Protein AF-A0A2H5PY19-F1 (afdb_monomer_lite)

Radius of gyration: 25.84 Å; chains: 1; bounding box: 62×29×76 Å

Sequence (145 aa):
MAVVFLGINNCSSVIPNVARERTVMYREVKDLLGFTLHGLMHLHSYPMIGYYGSAYKKIPNWWIWLYYMMPTSWALNGMITSQYGDIDKEIIVFGETKSLSSFLEDYFGFHHDRLPITAVVLIFYPLVLAFLFAYCIGKLNFLRR

Organism: Citrus unshiu (NCBI:txid55188)

Structure (mmCIF, N/CA/C/O backbone):
data_AF-A0A2H5PY19-F1
#
_entry.id   AF-A0A2H5PY19-F1
#
loop_
_atom_site.group_PDB
_atom_site.id
_atom_site.type_symbol
_atom_site.label_atom_id
_atom_site.label_alt_id
_atom_site.label_comp_id
_atom_site.label_asym_id
_atom_site.label_entity_id
_atom_site.label_seq_id
_atom_site.pdbx_PDB_ins_code
_atom_site.Cartn_x
_atom_site.Cartn_y
_atom_site.Cartn_z
_atom_site.occupancy
_atom_site.B_iso_or_equiv
_atom_site.auth_seq_id
_atom_site.auth_comp_id
_atom_site.auth_asym_id
_atom_site.auth_atom_id
_atom_site.pdbx_PDB_model_num
ATOM 1 N N . MET A 1 1 ? 38.438 10.084 -51.259 1.00 51.62 1 MET A N 1
ATOM 2 C CA . MET A 1 1 ? 38.685 9.548 -49.899 1.00 51.62 1 MET A CA 1
ATOM 3 C C . MET A 1 1 ? 38.809 10.618 -48.803 1.00 51.62 1 MET A C 1
ATOM 5 O O . MET A 1 1 ? 38.448 10.317 -47.677 1.00 51.62 1 MET A O 1
ATOM 9 N N . ALA A 1 2 ? 39.213 11.868 -49.088 1.00 52.31 2 ALA A N 1
ATOM 10 C CA . ALA A 1 2 ? 39.337 12.921 -48.059 1.00 52.31 2 ALA A CA 1
ATOM 11 C C . ALA A 1 2 ? 37.998 13.498 -47.527 1.00 52.31 2 ALA A C 1
ATOM 13 O O . ALA A 1 2 ? 37.896 13.840 -46.353 1.00 52.31 2 ALA A O 1
ATOM 14 N N . VAL A 1 3 ? 36.950 13.561 -48.359 1.00 52.78 3 VAL A N 1
ATOM 15 C CA . VAL A 1 3 ? 35.644 14.150 -47.978 1.00 52.78 3 VAL A CA 1
ATOM 16 C C . VAL A 1 3 ? 34.878 13.279 -46.967 1.00 52.78 3 VAL A C 1
ATOM 18 O O . VAL A 1 3 ? 34.213 13.798 -46.076 1.00 52.78 3 VAL A O 1
ATOM 21 N N . VAL A 1 4 ? 35.036 11.952 -47.040 1.00 56.38 4 VAL A N 1
ATOM 22 C CA . VAL A 1 4 ? 34.406 10.999 -46.103 1.00 56.38 4 VAL A CA 1
ATOM 23 C C . VAL A 1 4 ? 35.031 11.102 -44.704 1.00 56.38 4 VAL A C 1
ATOM 25 O O . VAL A 1 4 ? 34.318 11.059 -43.706 1.00 56.38 4 VAL A O 1
ATOM 28 N N . PHE A 1 5 ? 36.345 11.336 -44.618 1.00 52.50 5 PHE A N 1
ATOM 29 C CA . PHE A 1 5 ? 37.053 11.510 -43.344 1.00 52.50 5 PHE A CA 1
ATOM 30 C C . PHE A 1 5 ? 36.713 12.831 -42.632 1.00 52.50 5 PHE A C 1
ATOM 32 O O . PHE A 1 5 ? 36.578 12.846 -41.409 1.00 52.50 5 PHE A O 1
ATOM 39 N N . LEU A 1 6 ? 36.510 13.928 -43.375 1.00 54.22 6 LEU A N 1
ATOM 40 C CA . LEU A 1 6 ? 36.079 15.213 -42.799 1.00 54.22 6 LEU A CA 1
ATOM 41 C C . LEU A 1 6 ? 34.624 15.188 -42.301 1.00 54.22 6 LEU A C 1
ATOM 43 O O . LEU A 1 6 ? 34.311 15.832 -41.297 1.00 54.22 6 LEU A O 1
ATOM 47 N N . GLY A 1 7 ? 33.746 14.425 -42.962 1.00 57.53 7 GLY A N 1
ATOM 48 C CA . GLY A 1 7 ? 32.359 14.226 -42.530 1.00 57.53 7 GLY A CA 1
ATOM 49 C C . GLY A 1 7 ? 32.241 13.376 -41.260 1.00 57.53 7 GLY A C 1
ATOM 50 O O . GLY A 1 7 ? 31.531 13.755 -40.332 1.00 57.53 7 GLY A O 1
ATOM 51 N N . ILE A 1 8 ? 32.990 12.270 -41.170 1.00 56.88 8 ILE A N 1
ATOM 52 C CA . ILE A 1 8 ? 32.977 11.381 -39.994 1.00 56.88 8 ILE A CA 1
ATOM 53 C C . ILE A 1 8 ? 33.522 12.097 -38.749 1.00 56.88 8 ILE A C 1
ATOM 55 O O . ILE A 1 8 ? 32.900 12.017 -37.693 1.00 56.88 8 ILE A O 1
ATOM 59 N N . ASN A 1 9 ? 34.612 12.866 -38.865 1.00 58.94 9 ASN A N 1
ATOM 60 C CA . ASN A 1 9 ? 35.168 13.622 -37.733 1.00 58.94 9 ASN A CA 1
ATOM 61 C C . ASN A 1 9 ? 34.223 14.711 -37.192 1.00 58.94 9 ASN A C 1
ATOM 63 O O . ASN A 1 9 ? 34.243 14.979 -35.992 1.00 58.94 9 ASN A O 1
ATOM 67 N N . ASN A 1 10 ? 33.374 15.304 -38.039 1.00 62.72 10 ASN A N 1
ATOM 68 C CA . ASN A 1 10 ? 32.357 16.265 -37.596 1.00 62.72 10 ASN A CA 1
ATOM 69 C C . ASN A 1 10 ? 31.134 15.596 -36.953 1.00 62.72 10 ASN A C 1
ATOM 71 O O . ASN A 1 10 ? 30.544 16.162 -36.041 1.00 62.72 10 ASN A O 1
ATOM 75 N N . CYS A 1 11 ? 30.761 14.383 -37.368 1.00 59.59 11 CYS A N 1
ATOM 76 C CA . CYS A 1 11 ? 29.669 13.650 -36.721 1.00 59.59 11 CYS A CA 1
ATOM 77 C C . CYS A 1 11 ? 30.062 13.133 -35.325 1.00 59.5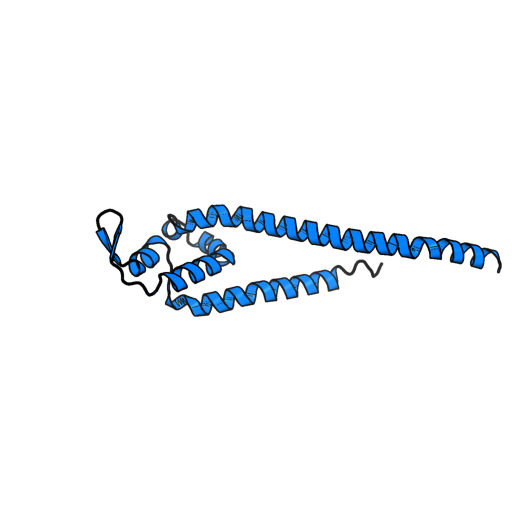9 11 CYS A C 1
ATOM 79 O O . CYS A 1 11 ? 29.220 13.103 -34.428 1.00 59.59 11 CYS A O 1
ATOM 81 N N . SER A 1 12 ? 31.337 12.792 -35.102 1.00 64.06 12 SER A N 1
ATOM 82 C CA . SER A 1 12 ? 31.851 12.277 -33.821 1.00 64.06 12 SER A CA 1
ATOM 83 C C . SER A 1 12 ? 31.707 13.248 -32.645 1.00 64.06 12 SER A C 1
ATOM 85 O O . SER A 1 12 ? 31.519 12.812 -31.511 1.00 64.06 12 SER A O 1
ATOM 87 N N . SER A 1 13 ? 31.766 14.559 -32.895 1.00 70.94 13 SER A N 1
ATOM 88 C CA . SER A 1 13 ? 31.645 15.594 -31.856 1.00 70.94 13 SER A CA 1
ATOM 89 C C . SER A 1 13 ? 30.202 15.806 -31.377 1.00 70.94 13 SER A C 1
ATOM 91 O O . SER A 1 13 ? 29.984 16.284 -30.264 1.00 70.94 13 SER A O 1
ATOM 93 N N . VAL A 1 14 ? 29.210 15.399 -32.176 1.00 71.69 14 VAL A N 1
ATOM 94 C CA . VAL A 1 14 ? 27.776 15.541 -31.871 1.00 71.69 14 VAL A CA 1
ATOM 95 C C . VAL A 1 14 ? 27.219 14.311 -31.139 1.00 71.69 14 VAL A C 1
ATOM 97 O O . VAL A 1 14 ? 26.305 14.447 -30.325 1.00 71.69 14 VAL A O 1
ATOM 100 N N . ILE A 1 15 ? 27.810 13.125 -31.338 1.00 75.38 15 ILE A N 1
ATOM 101 C CA . ILE A 1 15 ? 27.434 11.870 -30.655 1.00 75.38 15 ILE A CA 1
ATOM 102 C C . ILE A 1 15 ? 27.343 12.014 -29.121 1.00 75.38 15 ILE A C 1
ATOM 104 O O . ILE A 1 15 ? 26.316 11.617 -28.566 1.00 75.38 15 ILE A O 1
ATOM 108 N N . PRO A 1 16 ? 28.335 12.583 -28.402 1.00 77.50 16 PRO A N 1
ATOM 109 C CA . PRO A 1 16 ? 28.248 12.719 -26.947 1.00 77.50 16 PRO A CA 1
ATOM 110 C C . PRO A 1 16 ? 27.170 13.713 -26.496 1.00 77.50 16 PRO A C 1
ATOM 112 O O . PRO A 1 16 ? 26.565 13.509 -25.444 1.00 77.50 16 PRO A O 1
ATOM 115 N N . ASN A 1 17 ? 26.878 14.749 -27.288 1.00 80.12 17 ASN A N 1
ATOM 116 C CA . ASN A 1 17 ? 25.816 15.708 -26.972 1.00 80.12 17 ASN A CA 1
ATOM 117 C C . ASN A 1 17 ? 24.431 15.074 -27.148 1.00 80.12 17 ASN A C 1
ATOM 119 O O . ASN A 1 17 ? 23.615 15.136 -26.234 1.00 80.12 17 ASN A O 1
ATOM 123 N N . VAL A 1 18 ? 24.212 14.344 -28.244 1.00 78.06 18 VAL A N 1
ATOM 124 C CA . VAL A 1 18 ? 22.970 13.589 -28.479 1.00 78.06 18 VAL A CA 1
ATOM 125 C C . VAL A 1 18 ? 22.791 12.473 -27.445 1.00 78.06 18 VAL A C 1
ATOM 127 O O . VAL A 1 18 ? 21.677 12.225 -26.986 1.00 78.06 18 VAL A O 1
ATOM 130 N N . ALA A 1 19 ? 23.869 11.803 -27.027 1.00 76.44 19 ALA A N 1
ATOM 131 C CA . ALA A 1 19 ? 23.817 10.800 -25.963 1.00 76.44 19 ALA A CA 1
ATOM 132 C C . ALA A 1 19 ? 23.463 11.424 -24.602 1.00 76.44 19 ALA A C 1
ATOM 134 O O . ALA A 1 19 ? 22.646 10.869 -23.859 1.00 76.44 19 ALA A O 1
ATOM 135 N N . ARG A 1 20 ? 24.026 12.599 -24.287 1.00 82.06 20 ARG A N 1
ATOM 136 C CA . ARG A 1 20 ? 23.688 13.363 -23.081 1.00 82.06 20 ARG A CA 1
ATOM 137 C C . ARG A 1 20 ? 22.218 13.782 -23.100 1.00 82.06 20 ARG A C 1
ATOM 139 O O . ARG A 1 20 ? 21.520 13.506 -22.131 1.00 82.06 20 ARG A O 1
ATOM 146 N N . GLU A 1 21 ? 21.732 14.354 -24.198 1.00 77.88 21 GLU A N 1
ATOM 147 C CA . GLU A 1 21 ? 20.330 14.766 -24.355 1.00 77.88 21 GLU A CA 1
ATOM 148 C C . GLU A 1 21 ? 19.356 13.589 -24.263 1.00 77.88 21 GLU A C 1
ATOM 150 O O . GLU A 1 21 ? 18.347 13.694 -23.569 1.00 77.88 21 GLU A O 1
ATOM 155 N N . ARG A 1 22 ? 19.677 12.430 -24.860 1.00 72.94 22 ARG A N 1
ATOM 156 C CA . ARG A 1 22 ? 18.879 11.203 -24.683 1.00 72.94 22 ARG A CA 1
ATOM 157 C C . ARG A 1 22 ? 18.812 10.801 -23.215 1.00 72.94 22 ARG A C 1
ATOM 159 O O . ARG A 1 22 ? 17.734 10.509 -22.716 1.00 72.94 22 ARG A O 1
ATOM 166 N N . THR A 1 23 ? 19.942 10.813 -22.510 1.00 72.75 23 THR A N 1
ATOM 167 C CA . THR A 1 23 ? 19.999 10.414 -21.094 1.00 72.75 23 THR A CA 1
ATOM 168 C C . THR A 1 23 ? 19.237 11.388 -20.192 1.00 72.75 23 THR A C 1
ATOM 170 O O . THR A 1 23 ? 18.569 10.948 -19.259 1.00 72.75 23 THR A O 1
ATOM 173 N N . VAL A 1 24 ? 19.297 12.691 -20.484 1.00 78.62 24 VAL A N 1
ATOM 174 C CA . VAL A 1 24 ? 18.510 13.723 -19.793 1.00 78.62 24 VAL A CA 1
ATOM 175 C C . VAL A 1 24 ? 17.024 13.516 -20.064 1.00 78.62 24 VAL A C 1
ATOM 177 O O . VAL A 1 24 ? 16.273 13.370 -19.113 1.00 78.62 24 VAL A O 1
ATOM 180 N N . MET A 1 25 ? 16.608 13.362 -21.324 1.00 77.44 25 MET A N 1
ATOM 181 C CA . MET A 1 25 ? 15.212 13.060 -21.664 1.00 77.44 25 MET A CA 1
ATOM 182 C C . MET A 1 25 ? 14.701 11.796 -20.968 1.00 77.44 25 MET A C 1
ATOM 184 O O . MET A 1 25 ? 13.595 11.804 -20.446 1.00 77.44 25 MET A O 1
ATOM 188 N N . TYR A 1 26 ? 15.491 10.719 -20.890 1.00 68.19 26 TYR A N 1
ATOM 189 C CA . TYR A 1 26 ? 15.080 9.514 -20.160 1.00 68.19 26 TYR A CA 1
ATOM 190 C C . TYR A 1 26 ? 14.948 9.737 -18.650 1.00 68.19 26 TYR A C 1
ATOM 192 O O . TYR A 1 26 ? 14.069 9.131 -18.039 1.00 68.19 26 TYR A O 1
ATOM 200 N N . ARG A 1 27 ? 15.790 10.582 -18.040 1.00 74.12 27 ARG A N 1
ATOM 201 C CA . ARG A 1 27 ? 15.652 10.956 -16.623 1.00 74.12 27 ARG A CA 1
ATOM 202 C C . ARG A 1 27 ? 14.412 11.809 -16.403 1.00 74.12 27 ARG A C 1
ATOM 204 O O . ARG A 1 27 ? 13.564 11.410 -15.622 1.00 74.12 27 ARG A O 1
ATOM 211 N N . GLU A 1 28 ? 14.255 12.879 -17.171 1.00 75.94 28 GLU A N 1
ATOM 212 C CA . GLU A 1 28 ? 13.112 13.790 -17.072 1.00 75.94 28 GLU A CA 1
ATOM 213 C C . GLU A 1 28 ? 11.789 13.063 -17.334 1.00 75.94 28 GLU A C 1
ATOM 215 O O . GLU A 1 28 ? 10.846 13.209 -16.572 1.00 75.94 28 GLU A O 1
ATOM 220 N N . VAL A 1 29 ? 11.708 12.200 -18.355 1.00 76.69 29 VAL A N 1
ATOM 221 C CA . VAL A 1 29 ? 10.497 11.409 -18.637 1.00 76.69 29 VAL A CA 1
ATOM 222 C C . VAL A 1 29 ? 10.224 10.391 -17.531 1.00 76.69 29 VAL A C 1
ATOM 224 O O . VAL A 1 29 ? 9.066 10.182 -17.178 1.00 76.69 29 VAL A O 1
ATOM 227 N N . LYS A 1 30 ? 11.258 9.763 -16.959 1.00 72.88 30 LYS A N 1
ATOM 228 C CA . LYS A 1 30 ? 11.098 8.858 -15.812 1.00 72.88 30 LYS A CA 1
ATOM 229 C C . LYS A 1 30 ? 10.603 9.614 -14.579 1.00 72.88 30 LYS A C 1
ATOM 231 O O . LYS A 1 30 ? 9.708 9.117 -13.899 1.00 72.88 30 LYS A O 1
ATOM 236 N N . ASP A 1 31 ? 11.151 10.793 -14.321 1.00 76.50 31 ASP A N 1
ATOM 237 C CA . ASP A 1 31 ? 10.797 11.627 -13.178 1.00 76.50 31 ASP A CA 1
ATOM 238 C C . ASP A 1 31 ? 9.387 12.206 -13.349 1.00 76.50 31 ASP A C 1
ATOM 240 O O . ASP A 1 31 ? 8.584 12.127 -12.425 1.00 76.50 31 ASP A O 1
ATOM 244 N N . LEU A 1 32 ? 9.019 12.655 -14.553 1.00 76.50 32 LEU A N 1
ATOM 245 C CA . LEU A 1 32 ? 7.673 13.126 -14.887 1.00 76.50 32 LEU A CA 1
ATOM 246 C C . LEU A 1 32 ? 6.640 11.994 -14.806 1.00 76.50 32 LEU A C 1
ATOM 248 O O . LEU A 1 32 ? 5.554 12.185 -14.258 1.00 76.50 32 LEU A O 1
ATOM 252 N N . LEU A 1 33 ? 6.973 10.800 -15.308 1.00 74.06 33 LEU A N 1
ATOM 253 C CA . LEU A 1 33 ? 6.133 9.608 -15.180 1.00 74.06 33 LEU A CA 1
ATOM 254 C C . LEU A 1 33 ? 5.969 9.220 -13.705 1.00 74.06 33 LEU A C 1
ATOM 256 O O . LEU A 1 33 ? 4.855 8.928 -13.278 1.00 74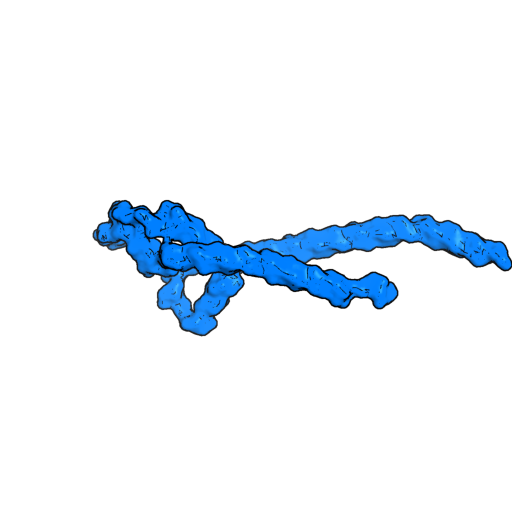.06 33 LEU A O 1
ATOM 260 N N . GLY A 1 34 ? 7.046 9.283 -12.917 1.00 73.00 34 GLY A N 1
ATOM 261 C CA . GLY A 1 34 ? 7.027 9.049 -11.475 1.00 73.00 34 GLY A CA 1
ATOM 262 C C . GLY A 1 34 ? 6.162 10.063 -10.728 1.00 73.00 34 GLY A C 1
ATOM 263 O O . GLY A 1 34 ? 5.321 9.670 -9.925 1.00 73.00 34 GLY A O 1
ATOM 264 N N . PHE A 1 35 ? 6.294 11.351 -11.043 1.00 74.44 35 PHE A N 1
ATOM 265 C CA . PHE A 1 35 ? 5.522 12.432 -10.429 1.00 74.44 35 PHE A CA 1
ATOM 266 C C . PHE A 1 35 ? 4.037 12.353 -10.801 1.00 74.44 35 PHE A C 1
ATOM 268 O O . PHE A 1 35 ? 3.169 12.566 -9.956 1.00 74.44 35 PHE A O 1
ATOM 275 N N . THR A 1 36 ? 3.733 11.976 -12.045 1.00 69.50 36 THR A N 1
ATOM 276 C CA . THR A 1 36 ? 2.358 11.809 -12.534 1.00 69.50 36 THR A CA 1
ATOM 277 C C . THR A 1 36 ? 1.692 10.584 -11.908 1.00 69.50 36 THR A C 1
ATOM 279 O O . THR A 1 36 ? 0.556 10.678 -11.448 1.00 69.50 36 THR A O 1
ATOM 282 N N . LEU A 1 37 ? 2.397 9.451 -11.805 1.00 69.75 37 LEU A N 1
ATOM 283 C CA . LEU A 1 37 ? 1.899 8.272 -11.087 1.00 69.75 37 LEU A CA 1
ATOM 284 C C . LEU A 1 37 ? 1.703 8.560 -9.598 1.00 69.75 37 LEU A C 1
ATOM 286 O O . LEU A 1 37 ? 0.665 8.210 -9.043 1.00 69.75 37 LEU A O 1
ATOM 290 N N . HIS A 1 38 ? 2.664 9.225 -8.957 1.00 66.81 38 HIS A N 1
ATOM 291 C CA . HIS A 1 38 ? 2.579 9.584 -7.544 1.00 66.81 38 HIS A CA 1
ATOM 292 C C . HIS A 1 38 ? 1.420 10.557 -7.274 1.00 66.81 38 HIS A C 1
ATOM 294 O O . HIS A 1 38 ? 0.660 10.369 -6.326 1.00 66.81 38 HIS A O 1
ATOM 300 N N . GLY A 1 39 ? 1.224 11.549 -8.148 1.00 67.62 39 GLY A N 1
ATOM 301 C CA . GLY A 1 39 ? 0.105 12.488 -8.086 1.00 67.62 39 GLY A CA 1
ATOM 302 C C . GLY A 1 39 ? -1.254 11.812 -8.280 1.00 67.62 39 GLY A C 1
ATOM 303 O O . GLY A 1 39 ? -2.179 12.075 -7.515 1.00 67.62 39 GLY A O 1
ATOM 304 N N . LEU A 1 40 ? -1.374 10.887 -9.238 1.00 66.25 40 LEU A N 1
ATOM 305 C CA . LEU A 1 40 ? -2.600 10.109 -9.461 1.00 66.25 40 LEU A CA 1
ATOM 306 C C . LEU A 1 40 ? -2.928 9.191 -8.272 1.00 66.25 40 LEU A C 1
ATOM 308 O O . LEU A 1 40 ? -4.097 9.086 -7.894 1.00 66.25 40 LEU A O 1
ATOM 312 N N . MET A 1 41 ? -1.907 8.588 -7.652 1.00 64.50 41 MET A N 1
ATOM 313 C CA . MET A 1 41 ? -2.036 7.763 -6.443 1.00 64.50 41 MET A CA 1
ATOM 314 C C . MET A 1 41 ? -2.489 8.595 -5.234 1.00 64.50 41 MET A C 1
ATOM 316 O O . MET A 1 41 ? -3.381 8.170 -4.501 1.00 64.50 41 MET A O 1
ATOM 320 N N . HIS A 1 42 ? -1.936 9.799 -5.048 1.00 61.94 42 HIS A N 1
ATOM 321 C CA . HIS A 1 42 ? -2.362 10.718 -3.988 1.00 61.94 42 HIS A CA 1
ATOM 322 C C . HIS A 1 42 ? -3.792 11.228 -4.206 1.00 61.94 42 HIS A C 1
ATOM 324 O O . HIS A 1 42 ? -4.592 11.243 -3.275 1.00 61.94 42 HIS A O 1
ATOM 330 N N . LEU A 1 43 ? -4.162 11.591 -5.436 1.00 64.19 43 LEU A N 1
ATOM 331 C CA . LEU A 1 43 ? -5.499 12.113 -5.734 1.00 64.19 43 LEU A CA 1
ATOM 332 C C . LEU A 1 43 ? -6.613 11.078 -5.477 1.00 64.19 43 LEU A C 1
ATOM 334 O O . LEU A 1 43 ? -7.731 11.457 -5.139 1.00 64.19 43 LEU A O 1
ATOM 338 N N . HIS A 1 44 ? -6.304 9.779 -5.577 1.00 62.69 44 HIS A N 1
ATOM 339 C CA . HIS A 1 44 ? -7.241 8.688 -5.277 1.00 62.69 44 HIS A CA 1
ATOM 340 C C . HIS A 1 44 ? -7.203 8.226 -3.811 1.00 62.69 44 HIS A C 1
ATOM 342 O O . HIS A 1 44 ? -8.201 7.699 -3.314 1.00 62.69 44 HIS A O 1
ATOM 348 N N . SER A 1 45 ? -6.100 8.437 -3.085 1.00 60.12 45 SER A N 1
ATOM 349 C CA . SER A 1 45 ? -5.969 8.009 -1.686 1.00 60.12 45 SER A CA 1
ATOM 350 C C . SER A 1 45 ? -6.676 8.939 -0.692 1.00 60.12 45 SER A C 1
ATOM 352 O O . SER A 1 45 ? -7.250 8.452 0.285 1.00 60.12 45 SER A O 1
ATOM 354 N N . TYR A 1 46 ? -6.708 10.253 -0.945 1.00 56.41 46 TYR A N 1
ATOM 355 C CA . TYR A 1 46 ? -7.354 11.231 -0.056 1.00 56.41 46 TYR A CA 1
ATOM 356 C C . TYR A 1 46 ? -8.879 11.074 0.072 1.00 56.41 46 TYR A C 1
ATOM 358 O O . TYR A 1 46 ? -9.377 11.180 1.195 1.00 56.41 46 TYR A O 1
ATOM 366 N N . PRO A 1 47 ? -9.633 10.742 -0.995 1.00 59.53 47 PRO A N 1
ATOM 367 C CA . PRO A 1 47 ? -11.018 10.311 -0.850 1.00 59.53 47 PRO A CA 1
ATOM 368 C C . PRO A 1 47 ? -11.123 9.026 -0.016 1.00 59.53 47 PRO A C 1
ATOM 370 O O . PRO A 1 47 ? -11.994 8.921 0.844 1.00 59.53 47 PRO A O 1
ATOM 373 N N . MET A 1 48 ? -10.213 8.060 -0.220 1.00 58.91 48 MET A N 1
ATOM 374 C CA . MET A 1 48 ? -10.262 6.743 0.434 1.00 58.91 48 MET A CA 1
ATOM 375 C C . MET A 1 48 ? -10.056 6.782 1.937 1.00 58.91 48 MET A C 1
ATOM 377 O O . MET A 1 48 ? -10.811 6.106 2.624 1.00 58.91 48 MET A O 1
ATOM 381 N N . ILE A 1 49 ? -9.157 7.611 2.470 1.00 57.69 49 ILE A N 1
ATOM 382 C CA . ILE A 1 49 ? -9.005 7.793 3.928 1.00 57.69 49 ILE A CA 1
ATOM 383 C C . ILE A 1 49 ? -10.330 8.248 4.573 1.00 57.69 49 ILE A C 1
ATOM 385 O O . ILE A 1 49 ? -10.703 7.732 5.626 1.00 57.69 49 ILE A O 1
ATOM 389 N N . GLY A 1 50 ? -11.090 9.126 3.906 1.00 54.88 50 GLY A N 1
ATOM 390 C CA . GLY A 1 50 ? -12.454 9.486 4.312 1.00 54.88 50 GLY A CA 1
ATOM 391 C C . GLY A 1 50 ? -13.483 8.362 4.108 1.00 54.88 50 GLY A C 1
ATOM 392 O O . GLY A 1 50 ? -14.390 8.210 4.925 1.00 54.88 50 GLY A O 1
ATOM 393 N N . TYR A 1 51 ? -13.329 7.529 3.070 1.00 58.69 51 TYR A N 1
ATOM 394 C CA . TYR A 1 51 ? -14.196 6.370 2.811 1.00 58.69 51 TYR A CA 1
ATOM 395 C C . TYR A 1 51 ? -14.067 5.262 3.876 1.00 58.69 51 TYR A C 1
ATOM 397 O O . TYR A 1 51 ? -15.082 4.637 4.201 1.00 58.69 51 TYR A O 1
ATOM 405 N N . TYR A 1 52 ? -12.878 5.042 4.458 1.00 59.81 52 TYR A N 1
ATOM 406 C CA . TYR A 1 52 ? -12.674 4.053 5.535 1.00 59.81 52 TYR A CA 1
ATOM 407 C C . TYR A 1 52 ? -13.520 4.361 6.769 1.00 59.81 52 TYR A C 1
ATOM 409 O O . TYR A 1 52 ? -14.096 3.454 7.353 1.00 59.81 52 TYR A O 1
ATOM 417 N N . GLY A 1 53 ? -13.626 5.636 7.146 1.00 59.28 53 GLY A N 1
ATOM 418 C CA . GLY A 1 53 ? -14.287 6.058 8.378 1.00 59.28 53 GLY A CA 1
ATOM 419 C C . GLY A 1 53 ? -15.770 6.390 8.256 1.00 59.28 53 GLY A C 1
ATOM 420 O O . GLY A 1 53 ? -16.267 7.103 9.117 1.00 59.28 53 GLY A O 1
ATOM 421 N N . SER A 1 54 ? -16.493 5.990 7.205 1.00 54.50 54 SER A N 1
ATOM 422 C CA . SER A 1 54 ? -17.943 6.278 7.134 1.00 54.50 54 SER A CA 1
ATOM 423 C C . SER A 1 54 ? -18.738 5.432 6.132 1.00 54.50 54 SER A C 1
ATOM 425 O O . SER A 1 54 ? -19.963 5.339 6.242 1.00 54.50 54 SER A O 1
ATOM 427 N N . ALA A 1 55 ? -18.088 4.837 5.124 1.00 54.56 55 ALA A N 1
ATOM 428 C CA . ALA A 1 55 ? -18.787 4.523 3.880 1.00 54.56 55 ALA A CA 1
ATOM 429 C C . ALA A 1 55 ? -18.685 3.078 3.380 1.00 54.56 55 ALA A C 1
ATOM 431 O O . ALA A 1 55 ? -19.417 2.766 2.447 1.00 54.56 55 ALA A O 1
ATOM 432 N N . TYR A 1 56 ? -17.880 2.176 3.961 1.00 60.31 56 TYR A N 1
ATOM 433 C CA . TYR A 1 56 ? -17.738 0.824 3.384 1.00 60.31 56 TYR A CA 1
ATOM 434 C C . TYR A 1 56 ? -19.082 0.071 3.281 1.00 60.31 56 TYR A C 1
ATOM 436 O O . TYR A 1 56 ? -19.346 -0.571 2.268 1.00 60.31 56 TYR A O 1
ATOM 444 N N . LYS A 1 57 ? -19.986 0.253 4.260 1.00 63.53 57 LYS A N 1
ATOM 445 C CA . LYS A 1 57 ? -21.363 -0.289 4.244 1.00 63.53 57 LYS A CA 1
ATOM 446 C C . LYS A 1 57 ? -22.318 0.431 3.277 1.00 63.53 57 LYS A C 1
ATOM 448 O O . LYS A 1 57 ? -23.382 -0.094 2.972 1.00 63.53 57 LYS A O 1
ATOM 453 N N . LYS A 1 58 ? -21.978 1.640 2.818 1.00 70.31 58 LYS A N 1
ATOM 454 C CA . LYS A 1 58 ? -22.805 2.471 1.920 1.00 70.31 58 LYS A CA 1
ATOM 455 C C . LYS A 1 58 ? -22.398 2.361 0.445 1.00 70.31 58 LYS A C 1
ATOM 457 O O . LYS A 1 58 ? -23.057 2.955 -0.406 1.00 70.31 58 LYS A O 1
ATOM 462 N N . ILE A 1 59 ? -21.324 1.634 0.130 1.00 68.31 59 ILE A N 1
ATOM 463 C CA . ILE A 1 59 ? -20.826 1.468 -1.240 1.00 68.31 59 ILE A CA 1
ATOM 464 C C . ILE A 1 59 ? -21.619 0.350 -1.940 1.00 68.31 59 ILE A C 1
ATOM 466 O O . ILE A 1 59 ? -21.779 -0.728 -1.369 1.00 68.31 59 ILE A O 1
ATOM 470 N N . PRO A 1 60 ? -22.101 0.550 -3.182 1.00 79.19 60 PRO A N 1
ATOM 471 C CA . PRO A 1 60 ? -22.737 -0.525 -3.937 1.00 79.19 60 PRO A CA 1
ATOM 472 C C . PRO A 1 60 ? -21.736 -1.651 -4.211 1.00 79.19 60 PRO A C 1
ATOM 474 O O . PRO A 1 60 ? -20.584 -1.382 -4.552 1.00 79.19 60 PRO A O 1
ATOM 477 N N . ASN A 1 61 ? -22.186 -2.908 -4.169 1.00 74.88 61 ASN A N 1
ATOM 478 C CA . ASN A 1 61 ? -21.320 -4.085 -4.340 1.00 74.88 61 ASN A CA 1
ATOM 479 C C . ASN A 1 61 ? -20.454 -4.055 -5.614 1.00 74.88 61 ASN A C 1
ATOM 481 O O . ASN A 1 61 ? -19.376 -4.638 -5.639 1.00 74.88 61 ASN A O 1
ATOM 485 N N . TRP A 1 62 ? -20.880 -3.363 -6.674 1.00 77.25 62 TRP A N 1
ATOM 486 C CA . TRP A 1 62 ? -20.095 -3.245 -7.905 1.00 77.25 62 TRP A CA 1
ATOM 487 C C . TRP A 1 62 ? -18.943 -2.225 -7.827 1.00 77.25 62 TRP A C 1
ATOM 489 O O . TRP A 1 62 ? -17.980 -2.350 -8.577 1.00 77.25 62 TRP A O 1
ATOM 499 N N . TRP A 1 63 ? -18.987 -1.253 -6.908 1.00 73.94 63 TRP A N 1
ATOM 500 C CA . TRP A 1 63 ? -17.895 -0.292 -6.677 1.00 73.94 63 TRP A CA 1
ATOM 501 C C . TRP A 1 63 ? -16.839 -0.816 -5.696 1.00 73.94 63 TRP A C 1
ATOM 503 O O . TRP A 1 63 ? -15.734 -0.276 -5.643 1.00 73.94 63 TRP A O 1
ATOM 513 N N . ILE A 1 64 ? -17.136 -1.882 -4.943 1.00 73.81 64 ILE A N 1
ATOM 514 C CA . ILE A 1 64 ? -16.236 -2.401 -3.901 1.00 73.81 64 ILE A CA 1
ATOM 515 C C . ILE A 1 64 ? -14.910 -2.931 -4.469 1.00 73.81 64 ILE A C 1
ATOM 517 O O . ILE A 1 64 ? -13.878 -2.901 -3.806 1.00 73.81 64 ILE A O 1
ATOM 521 N N . TRP A 1 65 ? -14.893 -3.360 -5.730 1.00 76.56 65 TRP A N 1
ATOM 522 C CA . TRP A 1 65 ? -13.678 -3.838 -6.389 1.00 76.56 65 TRP A CA 1
ATOM 523 C C . TRP A 1 65 ? -12.623 -2.738 -6.541 1.00 76.56 65 TRP A C 1
ATOM 525 O O . TRP A 1 65 ? -11.434 -3.010 -6.392 1.00 76.56 65 TRP A O 1
ATOM 535 N N . LEU A 1 66 ? -13.044 -1.486 -6.766 1.00 74.31 66 LEU A N 1
ATOM 536 C CA . LEU A 1 66 ? -12.128 -0.343 -6.846 1.00 74.31 66 LEU A CA 1
ATOM 537 C C . LEU A 1 66 ? -11.428 -0.085 -5.509 1.00 74.31 66 LEU A C 1
ATOM 539 O O . LEU A 1 66 ? -10.253 0.274 -5.503 1.00 74.31 66 LEU A O 1
ATOM 543 N N . TYR A 1 67 ? -12.117 -0.330 -4.389 1.00 73.88 67 TYR A N 1
ATOM 544 C CA . TYR A 1 67 ? -11.516 -0.282 -3.056 1.00 73.88 67 TYR A CA 1
ATOM 545 C C . TYR A 1 67 ? -10.384 -1.316 -2.934 1.00 73.88 67 TYR A C 1
ATOM 547 O O . TYR A 1 67 ? -9.270 -0.962 -2.550 1.00 73.88 67 TYR A O 1
ATOM 555 N N . TYR A 1 68 ? -10.626 -2.568 -3.343 1.00 75.56 68 TYR A N 1
ATOM 556 C CA . TYR A 1 68 ? -9.639 -3.649 -3.220 1.00 75.56 68 TYR A CA 1
ATOM 557 C C . TYR A 1 68 ? -8.483 -3.563 -4.231 1.00 75.56 68 TYR A C 1
ATOM 559 O O . TYR A 1 68 ? -7.423 -4.142 -3.991 1.00 75.56 68 TYR A O 1
ATOM 567 N N . MET A 1 69 ? -8.635 -2.830 -5.338 1.00 78.69 69 MET A N 1
ATOM 568 C CA . MET A 1 69 ? -7.549 -2.601 -6.304 1.00 78.69 69 MET A CA 1
ATOM 569 C C . MET A 1 69 ? -6.528 -1.540 -5.866 1.00 78.69 69 MET A C 1
ATOM 571 O O . MET A 1 69 ? -5.511 -1.365 -6.533 1.00 78.69 69 MET A O 1
ATOM 575 N N . MET A 1 70 ? -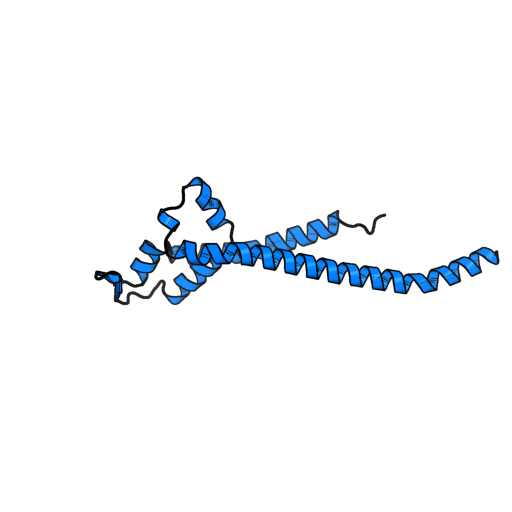6.766 -0.806 -4.775 1.00 78.75 70 MET A N 1
ATOM 576 C CA . MET A 1 70 ? -5.835 0.230 -4.321 1.00 78.75 70 MET A CA 1
ATOM 577 C C . MET A 1 70 ? -4.867 -0.326 -3.265 1.00 78.75 70 MET A C 1
ATOM 579 O O . MET A 1 70 ? -5.316 -0.754 -2.200 1.00 78.75 70 MET A O 1
ATOM 583 N N . PRO A 1 71 ? -3.536 -0.273 -3.473 1.00 81.50 71 PRO A N 1
ATOM 584 C CA . PRO A 1 71 ? -2.563 -0.791 -2.503 1.00 81.50 71 PRO A CA 1
ATOM 585 C C . PRO A 1 71 ? -2.624 -0.056 -1.156 1.00 81.50 71 PRO A C 1
ATOM 587 O O . PRO A 1 71 ? -2.370 -0.651 -0.112 1.00 81.50 71 PRO A O 1
ATOM 590 N N . THR A 1 72 ? -3.029 1.218 -1.155 1.00 81.25 72 THR A N 1
ATOM 591 C CA . THR A 1 72 ? -3.228 2.017 0.063 1.00 81.25 72 THR A CA 1
ATOM 592 C C . THR A 1 72 ? -4.308 1.435 0.977 1.00 81.25 72 THR A C 1
ATOM 594 O O . THR A 1 72 ? -4.206 1.577 2.191 1.00 81.25 72 THR A O 1
ATOM 597 N N . SER A 1 73 ? -5.314 0.751 0.416 1.00 80.06 73 SER A N 1
ATOM 598 C CA . SER A 1 73 ? -6.358 0.075 1.192 1.00 80.06 73 SER A CA 1
ATOM 599 C C . SER A 1 73 ? -5.792 -1.016 2.079 1.00 80.06 73 SER A C 1
ATOM 601 O O . SER A 1 73 ? -5.964 -1.016 3.299 1.00 80.06 73 SER A O 1
ATOM 603 N N . TRP A 1 74 ? -5.038 -1.900 1.440 1.00 83.62 74 TRP A N 1
ATOM 604 C CA . TRP A 1 74 ? -4.351 -2.999 2.084 1.00 83.62 74 TRP A CA 1
ATOM 605 C C . TRP A 1 74 ? -3.310 -2.475 3.077 1.00 83.62 74 TRP A C 1
ATOM 607 O O . TRP A 1 74 ? -3.275 -2.935 4.212 1.00 83.62 74 TRP A O 1
ATOM 617 N N . ALA A 1 75 ? -2.538 -1.443 2.720 1.00 86.12 75 ALA A N 1
ATOM 618 C CA . ALA A 1 75 ? -1.586 -0.816 3.638 1.00 86.12 75 ALA A CA 1
ATOM 619 C C . ALA A 1 75 ? -2.256 -0.273 4.912 1.00 86.12 75 ALA A C 1
ATOM 621 O O . ALA A 1 75 ? -1.778 -0.538 6.012 1.00 86.12 75 ALA A O 1
ATOM 622 N N . LEU A 1 76 ? -3.368 0.458 4.781 1.00 81.75 76 LEU A N 1
ATOM 623 C CA . LEU A 1 76 ? -4.091 1.016 5.924 1.00 81.75 76 LEU A CA 1
ATOM 624 C C . LEU A 1 76 ? -4.690 -0.088 6.801 1.00 81.75 76 LEU A C 1
ATOM 626 O O . LEU A 1 76 ? -4.528 -0.038 8.018 1.00 81.75 76 LEU A O 1
ATOM 630 N N . ASN A 1 77 ? -5.312 -1.102 6.188 1.00 82.75 77 ASN A N 1
ATOM 631 C CA . ASN A 1 77 ? -5.803 -2.274 6.908 1.00 82.75 77 ASN A CA 1
ATOM 632 C C . ASN A 1 77 ? -4.666 -2.930 7.699 1.00 82.75 77 ASN A C 1
ATOM 634 O O . ASN A 1 77 ? -4.806 -3.141 8.898 1.00 82.75 77 ASN A O 1
ATOM 638 N N . GLY A 1 78 ? -3.514 -3.169 7.066 1.00 86.75 78 GLY A N 1
ATOM 639 C CA . GLY A 1 78 ? -2.343 -3.762 7.713 1.00 86.75 78 GLY A CA 1
ATOM 640 C C . GLY A 1 78 ? -1.808 -2.924 8.874 1.00 86.75 78 GLY A C 1
ATOM 641 O O . GLY A 1 78 ? -1.564 -3.462 9.948 1.00 86.75 78 GLY A O 1
ATOM 642 N N . MET A 1 79 ? -1.686 -1.605 8.704 1.00 87.19 79 MET A N 1
ATOM 643 C CA . MET A 1 79 ? -1.226 -0.710 9.772 1.00 87.19 79 MET A CA 1
ATOM 644 C C . MET A 1 79 ? -2.195 -0.685 10.958 1.00 87.19 79 MET A C 1
ATOM 646 O O . MET A 1 79 ? -1.769 -0.822 12.100 1.00 87.19 79 MET A O 1
ATOM 650 N N . ILE A 1 80 ? -3.497 -0.530 10.713 1.00 84.94 80 ILE A N 1
ATOM 651 C CA . ILE A 1 80 ? -4.489 -0.414 11.788 1.00 84.94 80 ILE A CA 1
ATOM 652 C C . ILE A 1 80 ? -4.686 -1.751 12.508 1.00 84.94 80 ILE A C 1
ATOM 654 O O . ILE A 1 80 ? -4.666 -1.786 13.737 1.00 84.94 80 ILE A O 1
ATOM 658 N N . THR A 1 81 ? -4.807 -2.859 11.774 1.00 83.69 81 THR A N 1
ATOM 659 C CA . THR A 1 81 ? -4.970 -4.193 12.379 1.00 83.69 81 THR A CA 1
ATOM 66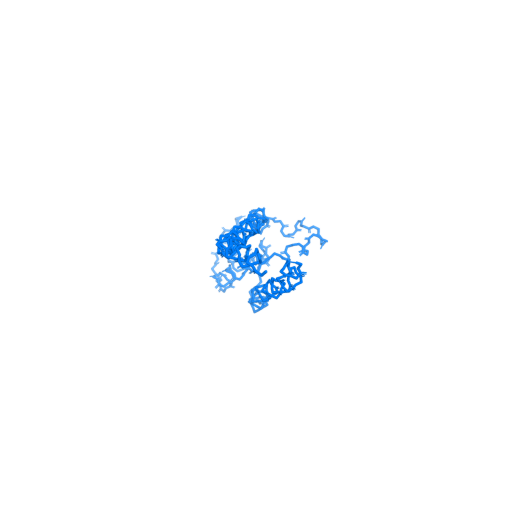0 C C . THR A 1 81 ? -3.711 -4.685 13.083 1.00 83.69 81 THR A C 1
ATOM 662 O O . THR A 1 81 ? -3.835 -5.394 14.077 1.00 83.69 81 THR A O 1
ATOM 665 N N . SER A 1 82 ? -2.515 -4.286 12.637 1.00 88.00 82 SER A N 1
ATOM 666 C CA . SER A 1 82 ? -1.267 -4.605 13.340 1.00 88.00 82 SER A CA 1
ATOM 667 C C . SER A 1 82 ? -1.120 -3.837 14.652 1.00 88.00 82 SER A C 1
ATOM 669 O O . SER A 1 82 ? -0.508 -4.355 15.577 1.00 88.00 82 SER A O 1
ATOM 671 N N . GLN A 1 83 ? -1.629 -2.604 14.730 1.00 87.19 83 GLN A N 1
ATOM 672 C CA . GLN A 1 83 ? -1.454 -1.748 15.908 1.00 87.19 83 GLN A CA 1
ATOM 673 C C . GLN A 1 83 ? -2.575 -1.897 16.937 1.00 87.19 83 GLN A C 1
ATOM 675 O O . GLN A 1 83 ? -2.334 -1.739 18.129 1.00 87.19 83 GLN A O 1
ATOM 680 N N . TYR A 1 84 ? -3.800 -2.135 16.474 1.00 85.69 84 TYR A N 1
ATOM 681 C CA . TYR A 1 84 ? -5.002 -2.085 17.304 1.00 85.69 84 TYR A CA 1
ATOM 682 C C . TYR A 1 84 ? -5.884 -3.329 17.170 1.00 85.69 84 TYR A C 1
ATOM 684 O O . TYR A 1 84 ? -6.916 -3.408 17.830 1.00 85.69 84 TYR A O 1
ATOM 692 N N . GLY A 1 85 ? -5.513 -4.289 16.318 1.00 81.81 85 GLY A N 1
ATOM 693 C CA . GLY A 1 85 ? -6.341 -5.464 16.045 1.00 81.81 85 GLY A CA 1
ATOM 694 C C . GLY A 1 85 ? -6.397 -6.489 17.178 1.00 81.81 85 GLY A C 1
ATOM 695 O O . GLY A 1 85 ? -7.341 -7.268 17.193 1.00 81.81 85 GLY A O 1
ATOM 696 N N . ASP A 1 86 ? -5.448 -6.472 18.123 1.00 84.19 86 ASP A N 1
ATOM 697 C CA . ASP A 1 86 ? -5.449 -7.343 19.316 1.00 84.19 86 ASP A CA 1
ATOM 698 C C . ASP A 1 86 ? -5.830 -6.609 20.617 1.00 84.19 86 ASP A C 1
ATOM 700 O O . ASP A 1 86 ? -5.769 -7.172 21.710 1.00 84.19 86 ASP A O 1
ATOM 704 N N . ILE A 1 87 ? -6.200 -5.328 20.517 1.00 85.06 87 ILE A N 1
ATOM 705 C CA . ILE A 1 87 ? -6.438 -4.487 21.685 1.00 85.06 87 ILE A CA 1
ATOM 706 C C . ILE A 1 87 ? -7.914 -4.557 22.074 1.00 85.06 87 ILE A C 1
ATOM 708 O O . ILE A 1 87 ? -8.760 -3.853 21.521 1.00 85.06 87 ILE A O 1
ATOM 712 N N . ASP A 1 88 ? -8.201 -5.316 23.130 1.00 83.19 88 ASP A N 1
ATOM 713 C CA . ASP A 1 88 ? -9.546 -5.450 23.713 1.00 83.19 88 ASP A CA 1
ATOM 714 C C . ASP A 1 88 ? -9.878 -4.366 24.749 1.00 83.19 88 ASP A C 1
ATOM 716 O O . ASP A 1 88 ? -10.675 -4.558 25.666 1.00 83.19 88 ASP A O 1
ATOM 720 N N . LYS A 1 89 ? -9.271 -3.183 24.619 1.00 86.19 89 LYS A N 1
ATOM 721 C CA . LYS A 1 89 ? -9.592 -2.048 25.490 1.00 86.19 89 LYS A CA 1
ATOM 722 C C . LYS A 1 89 ? -10.978 -1.518 25.154 1.00 86.19 89 LYS A C 1
ATOM 724 O O . LYS A 1 89 ? -11.268 -1.214 23.996 1.00 86.19 89 LYS A O 1
ATOM 729 N N . GLU A 1 90 ? -11.806 -1.371 26.179 1.00 88.81 90 GLU A N 1
ATOM 730 C CA . GLU A 1 90 ? -13.122 -0.763 26.046 1.00 88.81 90 GLU A CA 1
ATOM 731 C C . GLU A 1 90 ? -12.993 0.745 25.834 1.00 88.81 90 GLU A C 1
ATOM 733 O O . GLU A 1 90 ? -12.308 1.453 26.577 1.00 88.81 90 GLU A O 1
ATOM 738 N N . ILE A 1 91 ? -13.660 1.233 24.797 1.00 86.38 91 ILE A N 1
ATOM 739 C CA . ILE A 1 91 ? -13.772 2.646 24.469 1.00 86.38 91 ILE A CA 1
ATOM 740 C C . ILE A 1 91 ? -15.249 3.024 24.412 1.00 86.38 91 ILE A C 1
ATOM 742 O O . ILE A 1 91 ? -16.096 2.251 23.960 1.00 86.38 91 ILE A O 1
ATOM 746 N N . ILE A 1 92 ? -15.569 4.226 24.887 1.00 86.75 92 ILE A N 1
ATOM 747 C CA . ILE A 1 92 ? -16.921 4.773 24.785 1.00 86.75 92 ILE A CA 1
ATOM 748 C C . ILE A 1 92 ? -17.019 5.466 23.430 1.00 86.75 92 ILE A C 1
ATOM 750 O O . ILE A 1 92 ? -16.410 6.516 23.219 1.00 86.75 92 ILE A O 1
ATOM 754 N N . VAL A 1 93 ? -17.779 4.881 22.506 1.00 82.75 93 VAL A N 1
ATOM 755 C CA . VAL A 1 93 ? -17.992 5.430 21.163 1.00 82.75 93 VAL A CA 1
ATOM 756 C C . VAL A 1 93 ? -19.488 5.548 20.925 1.00 82.75 93 VAL A C 1
ATOM 758 O O . VAL A 1 93 ? -20.233 4.596 21.123 1.00 82.75 93 VAL A O 1
ATOM 761 N N . PHE A 1 94 ? -19.945 6.740 20.535 1.00 84.31 94 PHE A N 1
ATOM 762 C CA . PHE A 1 94 ? -21.373 7.047 20.363 1.00 84.31 94 PHE A CA 1
ATOM 763 C C . PHE A 1 94 ? -22.244 6.769 21.608 1.00 84.31 94 PHE A C 1
ATOM 765 O O . PHE A 1 94 ? -23.440 6.532 21.484 1.00 84.31 94 PHE A O 1
ATOM 772 N N . GLY A 1 95 ? -21.661 6.818 22.812 1.00 83.56 95 GLY A N 1
ATOM 773 C CA . GLY A 1 95 ? -22.372 6.553 24.069 1.00 83.56 95 GLY A CA 1
ATOM 774 C C . GLY A 1 95 ? -22.504 5.070 24.439 1.00 83.56 95 GLY A C 1
ATOM 775 O O . GLY A 1 95 ? -23.046 4.776 25.499 1.00 83.56 95 GLY A O 1
ATOM 776 N N . GLU A 1 96 ? -21.971 4.152 23.625 1.00 86.12 96 GLU A N 1
ATOM 777 C CA . GLU A 1 96 ? -21.889 2.716 23.922 1.00 86.12 96 GLU A CA 1
ATOM 778 C C . GLU A 1 96 ? -20.443 2.310 24.249 1.00 86.12 96 GLU A C 1
ATOM 780 O O . GLU A 1 96 ? -19.494 2.774 23.612 1.00 86.12 96 GLU A O 1
ATOM 785 N N . THR A 1 97 ? -20.261 1.424 25.232 1.00 86.69 97 THR A N 1
ATOM 786 C CA . THR A 1 97 ? -18.969 0.784 25.525 1.00 86.69 97 THR A CA 1
ATOM 787 C C . THR A 1 97 ? -18.748 -0.377 24.564 1.00 86.69 97 THR A C 1
ATOM 789 O O . THR A 1 97 ? -19.481 -1.367 24.602 1.00 86.69 97 THR A O 1
ATOM 792 N N . LYS A 1 98 ? -17.744 -0.262 23.694 1.00 86.75 98 LYS A N 1
ATOM 793 C CA . LYS A 1 98 ? -17.337 -1.312 22.749 1.00 86.75 98 LYS A CA 1
ATOM 794 C C . LYS A 1 98 ? -15.837 -1.547 22.854 1.00 86.75 98 LYS A C 1
ATOM 796 O O . LYS A 1 98 ? -15.089 -0.615 23.149 1.00 86.75 98 LYS A O 1
ATOM 801 N N . SER A 1 99 ? -15.384 -2.774 22.600 1.00 87.75 99 SER A N 1
ATOM 802 C CA . SER A 1 99 ? -13.947 -3.018 22.453 1.00 87.75 99 SER A CA 1
ATOM 803 C C . SER A 1 99 ? -13.427 -2.280 21.216 1.00 87.75 99 SER A C 1
ATOM 805 O O . SER A 1 99 ? -14.124 -2.178 20.200 1.00 87.75 99 SER A O 1
ATOM 807 N N . LEU A 1 100 ? -12.207 -1.744 21.294 1.00 84.75 100 LEU A N 1
ATOM 808 C CA . LEU A 1 100 ? -11.562 -1.067 20.168 1.00 84.75 100 LEU A CA 1
ATOM 809 C C . LEU A 1 100 ? -11.473 -1.990 18.940 1.00 84.75 100 LEU A C 1
ATOM 811 O O . LEU A 1 100 ? -11.761 -1.544 17.831 1.00 84.75 100 LEU A O 1
ATOM 815 N N . SER A 1 101 ? -11.162 -3.271 19.151 1.00 83.75 101 SER A N 1
ATOM 816 C CA . SER A 1 101 ? -11.178 -4.321 18.125 1.00 83.75 101 SER A CA 1
ATOM 817 C C . SER A 1 101 ? -12.537 -4.428 17.414 1.00 83.75 101 SER A C 1
ATOM 819 O O . SER A 1 101 ? -12.602 -4.292 16.191 1.00 83.75 101 SER A O 1
ATOM 821 N N . SER A 1 102 ? -13.639 -4.545 18.168 1.00 85.00 102 SER A N 1
ATOM 822 C CA . SER A 1 102 ? -15.000 -4.619 17.608 1.00 85.00 102 SER A CA 1
ATOM 823 C C . SER A 1 102 ? -15.410 -3.339 16.884 1.00 85.00 102 SER A C 1
ATOM 825 O O . SER A 1 102 ? -16.098 -3.389 15.867 1.00 85.00 102 SER A O 1
ATOM 827 N N . PHE A 1 103 ? -14.999 -2.172 17.387 1.00 85.31 103 PHE A N 1
ATOM 828 C CA . PHE A 1 103 ? -15.271 -0.899 16.724 1.00 85.31 103 PHE A CA 1
ATOM 829 C C . PHE A 1 103 ? -14.552 -0.797 15.372 1.00 85.31 103 PHE A C 1
ATOM 831 O O . PHE A 1 103 ? -15.148 -0.355 14.390 1.00 85.31 103 PHE A O 1
ATOM 838 N N . LEU A 1 104 ? -13.288 -1.219 15.300 1.00 81.94 104 LEU A N 1
ATOM 839 C CA . LEU A 1 104 ? -12.521 -1.216 14.054 1.00 81.94 104 LEU A CA 1
ATOM 840 C C . LEU A 1 104 ? -13.108 -2.176 13.015 1.00 81.94 104 LEU A C 1
ATOM 842 O O . LEU A 1 104 ? -13.176 -1.836 11.833 1.00 81.94 104 LEU A O 1
ATOM 846 N N . GLU A 1 105 ? -13.590 -3.336 13.449 1.00 81.38 105 GLU A N 1
ATOM 847 C CA . GLU A 1 105 ? -14.262 -4.285 12.567 1.00 81.38 105 GLU A CA 1
ATOM 848 C C . GLU A 1 105 ? -15.613 -3.744 12.068 1.00 81.38 105 GLU A C 1
ATOM 850 O O . GLU A 1 105 ? -15.860 -3.713 10.862 1.00 81.38 105 GLU A O 1
ATOM 855 N N . ASP A 1 106 ? -16.469 -3.243 12.963 1.00 81.06 106 ASP A N 1
ATOM 856 C CA . ASP A 1 106 ? -17.831 -2.819 12.615 1.00 81.06 106 ASP A CA 1
ATOM 857 C C . ASP A 1 106 ? -17.891 -1.481 11.857 1.00 81.06 106 ASP A C 1
ATOM 859 O O . ASP A 1 106 ? -18.768 -1.269 11.011 1.00 81.06 106 ASP A O 1
ATOM 863 N N . TYR A 1 107 ? -16.972 -0.560 12.155 1.00 78.75 107 TYR A N 1
ATOM 864 C CA . TYR A 1 107 ? -16.969 0.784 11.580 1.00 78.75 107 TYR A CA 1
ATOM 865 C C . TYR A 1 107 ? -16.060 0.907 10.355 1.00 78.75 107 TYR A C 1
ATOM 867 O O . TYR A 1 107 ? -16.441 1.552 9.376 1.00 78.75 107 TYR A O 1
ATOM 875 N N . PHE A 1 108 ? -14.888 0.266 10.381 1.00 76.25 108 PHE A N 1
ATOM 876 C CA . PHE A 1 108 ? -13.897 0.359 9.306 1.00 76.25 108 PHE A CA 1
ATOM 877 C C . PHE A 1 108 ? -13.792 -0.912 8.444 1.00 76.25 108 PHE A C 1
ATOM 879 O O . PHE A 1 108 ? -13.172 -0.865 7.379 1.00 76.25 108 PHE A O 1
ATOM 886 N N . GLY A 1 109 ? -14.399 -2.034 8.854 1.00 75.81 109 GLY A N 1
ATOM 887 C CA . GLY A 1 109 ? -14.321 -3.306 8.123 1.00 75.81 109 GLY A CA 1
ATOM 888 C C . GLY A 1 109 ? -12.942 -3.967 8.201 1.00 75.81 109 GLY A C 1
ATOM 889 O O . GLY A 1 109 ? -12.562 -4.715 7.295 1.00 75.81 109 GLY A O 1
ATOM 890 N N . PHE A 1 110 ? -12.161 -3.640 9.234 1.00 77.25 110 PHE A N 1
ATOM 891 C CA . PHE A 1 110 ? -10.806 -4.146 9.413 1.00 77.25 110 PHE A CA 1
ATOM 892 C C . PHE A 1 110 ? -10.811 -5.486 10.139 1.00 77.25 110 PHE A C 1
ATOM 894 O O . PHE A 1 110 ? -11.326 -5.618 11.242 1.00 77.25 110 PHE A O 1
ATOM 901 N N . HIS A 1 111 ? -10.199 -6.474 9.497 1.00 75.38 111 HIS A N 1
ATOM 902 C CA . HIS A 1 111 ? -10.237 -7.873 9.897 1.00 75.38 111 HIS A CA 1
ATOM 903 C C . HIS A 1 111 ? -8.807 -8.349 10.158 1.00 75.38 111 HIS A C 1
ATOM 905 O O . HIS A 1 111 ? -7.979 -8.368 9.239 1.00 75.38 111 HIS A O 1
ATOM 911 N N . HIS A 1 112 ? -8.502 -8.694 11.411 1.00 76.31 112 HIS A N 1
ATOM 912 C CA . HIS A 1 112 ? -7.152 -9.071 11.846 1.00 76.31 112 HIS A CA 1
ATOM 913 C C . HIS A 1 112 ? -6.665 -10.376 11.183 1.00 76.31 112 HIS A C 1
ATOM 915 O O . HIS A 1 112 ? -5.498 -10.505 10.817 1.00 76.31 112 HIS A O 1
ATOM 921 N N . ASP A 1 113 ? -7.578 -11.303 10.891 1.00 79.88 113 ASP A N 1
ATOM 922 C CA . ASP A 1 113 ? -7.361 -12.538 10.125 1.00 79.88 113 ASP A CA 1
ATOM 923 C C . ASP A 1 113 ? -6.839 -12.299 8.697 1.00 79.88 113 ASP A C 1
ATOM 925 O O . ASP A 1 113 ? -6.224 -13.183 8.096 1.00 79.88 113 ASP A O 1
ATOM 929 N N . ARG A 1 114 ? -7.017 -11.090 8.147 1.00 78.56 114 ARG A N 1
ATOM 930 C CA . ARG A 1 114 ? -6.573 -10.732 6.790 1.00 78.56 114 ARG A CA 1
ATOM 931 C C . ARG A 1 114 ? -5.162 -10.150 6.739 1.00 78.56 114 ARG A C 1
ATOM 933 O O . ARG A 1 114 ? -4.702 -9.802 5.648 1.00 78.56 114 ARG A O 1
ATOM 940 N N . LEU A 1 115 ? -4.452 -10.059 7.864 1.00 84.38 115 LEU A N 1
ATOM 941 C CA . 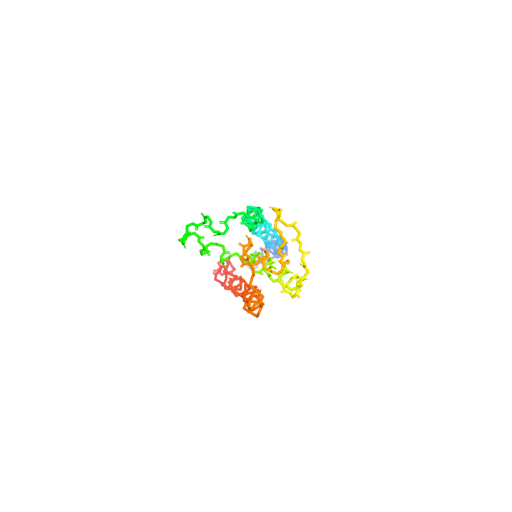LEU A 1 115 ? -3.059 -9.596 7.921 1.00 84.38 115 LEU A CA 1
ATOM 942 C C . LEU A 1 115 ? -2.116 -10.364 6.969 1.00 84.38 115 LEU A C 1
ATOM 944 O O . LEU A 1 115 ? -1.398 -9.709 6.206 1.00 84.38 115 LEU A O 1
ATOM 948 N N . PRO A 1 116 ? -2.139 -11.714 6.902 1.00 87.56 116 PRO A N 1
ATOM 949 C CA . PRO A 1 116 ? -1.273 -12.456 5.982 1.00 87.56 116 PRO A CA 1
ATOM 950 C C . PRO A 1 116 ? -1.582 -12.157 4.510 1.00 87.56 116 PRO A C 1
ATOM 952 O O . PRO A 1 116 ? -0.674 -11.959 3.705 1.00 87.56 116 PRO A O 1
ATOM 955 N N . ILE A 1 117 ? -2.869 -12.061 4.160 1.00 87.88 117 ILE A N 1
ATOM 956 C CA . ILE A 1 117 ? -3.326 -11.735 2.799 1.00 87.88 117 ILE A CA 1
ATOM 957 C C . ILE A 1 117 ? -2.855 -10.330 2.417 1.00 87.88 117 ILE A C 1
ATOM 959 O O . ILE A 1 117 ? -2.331 -10.112 1.327 1.00 87.88 117 ILE A O 1
ATOM 963 N N . THR A 1 118 ? -2.990 -9.390 3.349 1.00 87.31 118 THR A N 1
ATOM 964 C CA . THR A 1 118 ? -2.567 -8.000 3.189 1.00 87.31 118 THR A CA 1
ATOM 965 C C . THR A 1 118 ? -1.073 -7.903 2.875 1.00 87.31 118 THR A C 1
ATOM 967 O O . THR A 1 118 ? -0.689 -7.204 1.936 1.00 87.31 118 THR A O 1
ATOM 970 N N . ALA A 1 119 ? -0.234 -8.653 3.596 1.00 88.50 119 ALA A N 1
ATOM 971 C CA . ALA A 1 119 ? 1.206 -8.705 3.350 1.00 88.50 119 ALA A CA 1
ATOM 972 C C . ALA A 1 119 ? 1.543 -9.256 1.952 1.00 88.50 119 ALA A C 1
ATOM 974 O O . ALA A 1 119 ? 2.352 -8.668 1.234 1.00 88.50 119 ALA A O 1
ATOM 975 N N . VAL A 1 120 ? 0.886 -10.342 1.531 1.00 91.44 120 VAL A N 1
ATOM 976 C CA . VAL A 1 120 ? 1.087 -10.935 0.197 1.00 91.44 120 VAL A CA 1
ATOM 977 C C . VAL A 1 120 ? 0.710 -9.950 -0.909 1.00 91.44 120 VAL A C 1
ATOM 979 O O . VAL A 1 120 ? 1.477 -9.756 -1.852 1.00 91.44 120 VAL A O 1
ATOM 982 N N . VAL A 1 121 ? -0.442 -9.288 -0.784 1.00 89.44 121 VAL A N 1
ATOM 983 C CA . VAL A 1 121 ? -0.918 -8.304 -1.764 1.00 89.44 121 VAL A CA 1
ATOM 984 C C . VAL A 1 121 ? 0.058 -7.129 -1.875 1.00 89.44 121 VAL A C 1
ATOM 986 O O . VAL A 1 121 ? 0.420 -6.734 -2.984 1.00 89.44 121 VAL A O 1
ATOM 989 N N . LEU A 1 122 ? 0.546 -6.611 -0.744 1.00 88.06 122 LEU A N 1
ATOM 990 C CA . LEU A 1 122 ? 1.522 -5.517 -0.710 1.00 88.06 122 LEU A CA 1
ATOM 991 C C . LEU A 1 122 ? 2.861 -5.879 -1.363 1.00 88.06 122 LEU A C 1
ATOM 993 O O . LEU A 1 122 ? 3.472 -5.008 -1.975 1.00 88.06 122 LEU A O 1
ATOM 997 N N . ILE A 1 123 ? 3.302 -7.138 -1.283 1.00 91.19 123 ILE A N 1
ATOM 998 C CA . ILE A 1 123 ? 4.505 -7.624 -1.982 1.00 91.19 123 ILE A CA 1
ATOM 999 C C . ILE A 1 123 ? 4.231 -7.829 -3.478 1.00 91.19 123 ILE A C 1
ATOM 1001 O O . ILE A 1 123 ? 5.091 -7.563 -4.316 1.00 91.19 123 ILE A O 1
ATOM 1005 N N . PHE A 1 124 ? 3.030 -8.275 -3.839 1.00 91.69 124 PHE A N 1
ATOM 1006 C CA . PHE A 1 124 ? 2.662 -8.545 -5.226 1.00 91.69 124 PHE A CA 1
ATOM 1007 C C . PHE A 1 124 ? 2.610 -7.273 -6.090 1.00 91.69 124 PHE A C 1
ATOM 1009 O O . PHE A 1 124 ? 3.113 -7.274 -7.214 1.00 91.69 124 PHE A O 1
ATOM 1016 N N . TYR A 1 125 ? 2.075 -6.164 -5.568 1.00 86.38 125 TYR A N 1
ATOM 1017 C CA . TYR A 1 125 ? 1.985 -4.890 -6.299 1.00 86.38 125 TYR A CA 1
ATOM 1018 C C . TYR A 1 125 ? 3.318 -4.375 -6.885 1.00 86.38 125 TYR A C 1
ATOM 1020 O O . TYR A 1 125 ? 3.365 -4.116 -8.092 1.00 86.38 125 TYR A O 1
ATOM 1028 N N . PRO A 1 126 ? 4.413 -4.223 -6.112 1.00 89.19 126 PRO A N 1
ATOM 1029 C CA . PRO A 1 126 ? 5.689 -3.763 -6.652 1.00 89.19 126 PRO A CA 1
ATOM 1030 C C . PRO A 1 126 ? 6.307 -4.765 -7.633 1.00 89.19 126 PRO A C 1
ATOM 1032 O O . PRO A 1 126 ? 6.965 -4.336 -8.578 1.00 89.19 126 PRO A O 1
ATOM 1035 N N . LEU A 1 127 ? 6.063 -6.072 -7.475 1.00 92.81 127 LEU A N 1
ATOM 1036 C CA . LEU A 1 127 ? 6.519 -7.085 -8.435 1.00 92.81 127 LEU A CA 1
ATOM 1037 C C . LEU A 1 127 ? 5.826 -6.927 -9.792 1.00 92.81 127 LEU A C 1
ATOM 1039 O O . LEU A 1 127 ? 6.496 -6.920 -10.825 1.00 92.81 127 LEU A O 1
ATOM 1043 N N . VAL A 1 128 ? 4.503 -6.740 -9.799 1.00 90.12 128 VAL A N 1
ATOM 1044 C CA . VAL A 1 128 ? 3.737 -6.482 -11.028 1.00 90.12 128 VAL A CA 1
ATOM 1045 C C . VAL A 1 128 ? 4.173 -5.173 -11.674 1.00 90.12 128 VAL A C 1
ATOM 1047 O O . VAL A 1 128 ? 4.383 -5.133 -12.885 1.00 90.12 128 VAL A O 1
ATOM 1050 N N . LEU A 1 129 ? 4.358 -4.113 -10.883 1.00 86.38 129 LEU A N 1
ATOM 1051 C CA . LEU A 1 129 ? 4.820 -2.825 -11.392 1.00 86.38 129 LEU A CA 1
ATOM 1052 C C . LEU A 1 129 ? 6.224 -2.933 -12.002 1.00 86.38 129 LEU A C 1
ATOM 1054 O O . LEU A 1 129 ? 6.454 -2.413 -13.092 1.00 86.38 129 LEU A O 1
ATOM 1058 N N . ALA A 1 130 ? 7.147 -3.636 -11.341 1.00 87.75 130 ALA A N 1
ATOM 1059 C CA . ALA A 1 130 ? 8.498 -3.865 -11.842 1.00 87.75 130 ALA A CA 1
ATOM 1060 C C . ALA A 1 130 ? 8.490 -4.687 -13.139 1.00 87.75 130 ALA A C 1
ATOM 1062 O O . ALA A 1 130 ? 9.185 -4.337 -14.094 1.00 87.75 130 ALA A O 1
ATOM 1063 N N . PHE A 1 131 ? 7.667 -5.736 -13.203 1.00 92.81 131 PHE A N 1
ATOM 1064 C CA . PHE A 1 131 ? 7.493 -6.549 -14.403 1.00 92.81 131 PHE A CA 1
ATOM 1065 C C . PHE A 1 131 ? 6.916 -5.735 -15.567 1.00 92.81 131 PHE A C 1
ATOM 1067 O O . PHE A 1 131 ? 7.471 -5.750 -16.665 1.00 92.81 131 PHE A O 1
ATOM 1074 N N . LEU A 1 132 ? 5.844 -4.975 -15.325 1.00 89.62 132 LEU A N 1
ATOM 1075 C CA . LEU A 1 132 ? 5.225 -4.111 -16.328 1.00 89.62 132 LEU A CA 1
ATOM 1076 C C . LEU A 1 132 ? 6.206 -3.041 -16.813 1.00 89.62 132 LEU A C 1
ATOM 1078 O O . LEU A 1 132 ? 6.305 -2.798 -18.012 1.00 89.62 132 LEU A O 1
ATOM 1082 N N . PHE A 1 133 ? 6.966 -2.433 -15.901 1.00 83.25 133 PHE A N 1
ATOM 1083 C CA . PHE A 1 133 ? 7.991 -1.450 -16.235 1.00 83.25 133 PHE A CA 1
ATOM 1084 C C . PHE A 1 133 ? 9.087 -2.055 -17.122 1.00 83.25 133 PHE A C 1
ATOM 1086 O O . PHE A 1 133 ? 9.404 -1.495 -18.172 1.00 83.25 133 PHE A O 1
ATOM 1093 N N . ALA A 1 134 ? 9.619 -3.225 -16.758 1.00 87.75 134 ALA A N 1
ATOM 1094 C CA . ALA A 1 134 ? 10.614 -3.937 -17.558 1.00 87.75 134 ALA A CA 1
ATOM 1095 C C . ALA A 1 134 ? 10.070 -4.320 -18.947 1.00 87.75 134 ALA A C 1
ATOM 1097 O O . ALA A 1 134 ? 10.751 -4.123 -19.956 1.00 87.75 134 ALA A O 1
ATOM 1098 N N . TYR A 1 135 ? 8.824 -4.797 -19.016 1.00 87.56 135 TYR A N 1
ATOM 1099 C CA . TYR A 1 135 ? 8.139 -5.108 -20.269 1.00 87.56 135 TYR A CA 1
ATOM 1100 C C . TYR A 1 135 ? 7.966 -3.868 -21.156 1.00 87.56 135 TYR A C 1
ATOM 1102 O O . TYR A 1 135 ? 8.300 -3.900 -22.343 1.00 87.56 135 TYR A O 1
ATOM 1110 N N . CYS A 1 136 ? 7.499 -2.755 -20.584 1.00 84.06 136 CYS A N 1
ATOM 1111 C CA . CYS A 1 136 ? 7.340 -1.488 -21.289 1.00 84.06 136 CYS A CA 1
ATOM 1112 C C . CYS A 1 136 ? 8.674 -0.990 -21.845 1.00 84.06 136 CYS A C 1
ATOM 1114 O O . CYS A 1 136 ? 8.723 -0.644 -23.018 1.00 84.06 136 CYS A O 1
ATOM 1116 N N . ILE A 1 137 ? 9.762 -1.019 -21.071 1.00 80.94 137 ILE A N 1
ATOM 1117 C CA . ILE A 1 137 ? 11.100 -0.642 -21.557 1.00 80.94 137 ILE A CA 1
ATOM 1118 C C . ILE A 1 137 ? 11.564 -1.561 -22.699 1.00 80.94 137 ILE A C 1
ATOM 1120 O O . ILE A 1 137 ? 12.093 -1.079 -23.700 1.00 80.94 137 ILE A O 1
ATOM 1124 N N . GLY A 1 138 ? 11.332 -2.872 -22.592 1.00 80.00 138 GLY A N 1
ATOM 1125 C CA . GLY A 1 138 ? 11.690 -3.832 -23.639 1.00 80.00 138 GLY A CA 1
ATOM 1126 C C . GLY A 1 138 ? 10.909 -3.638 -24.946 1.00 80.00 138 GLY A C 1
ATOM 1127 O O . GLY A 1 138 ? 11.481 -3.755 -26.030 1.00 80.00 138 GLY A O 1
ATOM 1128 N N . LYS A 1 139 ? 9.612 -3.315 -24.860 1.00 75.38 139 LYS A N 1
ATOM 1129 C CA . LYS A 1 139 ? 8.712 -3.159 -26.019 1.00 75.38 139 LYS A CA 1
ATOM 1130 C C . LYS A 1 139 ? 8.767 -1.755 -26.621 1.00 75.38 139 LYS A C 1
ATOM 1132 O O . LYS A 1 139 ? 8.749 -1.614 -27.840 1.00 75.38 139 LYS A O 1
ATOM 1137 N N . LEU A 1 140 ? 8.878 -0.724 -25.787 1.00 67.88 140 LEU A N 1
ATOM 1138 C CA . LEU A 1 140 ? 9.091 0.674 -26.177 1.00 67.88 140 LEU A CA 1
ATOM 1139 C C . LEU A 1 140 ? 10.565 0.956 -26.477 1.00 67.88 140 LEU A C 1
ATOM 1141 O O . LEU A 1 140 ? 11.018 2.083 -26.321 1.00 67.88 140 LEU A O 1
ATOM 1145 N N . ASN A 1 141 ? 11.334 -0.051 -26.892 1.00 59.94 141 ASN A N 1
ATOM 1146 C CA . ASN A 1 141 ? 12.721 0.108 -27.294 1.00 59.94 141 ASN A CA 1
ATOM 1147 C C . ASN A 1 141 ? 12.800 0.945 -28.589 1.00 59.94 141 ASN A C 1
ATOM 1149 O O . ASN A 1 141 ? 12.997 0.431 -29.688 1.00 59.94 141 ASN A O 1
ATOM 1153 N N . PHE A 1 142 ? 12.637 2.262 -28.438 1.00 58.84 142 PHE A N 1
ATOM 1154 C CA . PHE A 1 142 ? 12.744 3.302 -29.460 1.00 58.84 142 PHE A CA 1
ATOM 1155 C C . PHE A 1 142 ? 14.173 3.432 -30.008 1.00 58.84 142 PHE A C 1
ATOM 1157 O O . PHE A 1 142 ? 14.412 4.223 -30.913 1.00 58.84 142 PHE A O 1
ATOM 1164 N N . LEU A 1 143 ? 15.126 2.658 -29.474 1.00 55.19 143 LEU A N 1
ATOM 1165 C CA . LEU A 1 143 ? 16.504 2.592 -29.956 1.00 55.19 143 LEU A CA 1
ATOM 1166 C C . LEU A 1 143 ? 16.670 1.655 -31.159 1.00 55.19 143 LEU A C 1
ATOM 1168 O O . LEU A 1 143 ? 17.751 1.612 -31.737 1.00 55.19 143 LEU A O 1
ATOM 1172 N N . ARG A 1 144 ? 15.623 0.915 -31.556 1.00 53.84 144 ARG A N 1
ATOM 1173 C CA . ARG A 1 144 ? 15.588 0.186 -32.833 1.00 53.84 144 ARG A CA 1
ATOM 1174 C C . ARG A 1 144 ? 14.776 0.952 -33.879 1.00 53.84 144 ARG A C 1
ATOM 1176 O O . ARG A 1 144 ? 13.850 0.415 -34.483 1.00 53.84 144 ARG A O 1
ATOM 1183 N N . ARG A 1 145 ? 15.126 2.221 -34.058 1.00 52.69 145 ARG A N 1
ATOM 1184 C CA . ARG A 1 145 ? 14.921 2.974 -35.291 1.00 52.69 145 ARG A CA 1
ATOM 1185 C C . ARG A 1 145 ? 16.145 3.842 -35.533 1.00 52.69 145 ARG A C 1
ATOM 1187 O O . ARG A 1 145 ? 16.663 4.393 -34.536 1.00 52.69 145 ARG A O 1
#

pLDDT: mean 75.4, std 11.34, range [51.62, 92.81]

Secondary structure (DSSP, 8-state):
-HHHHHHHHHHHTTHH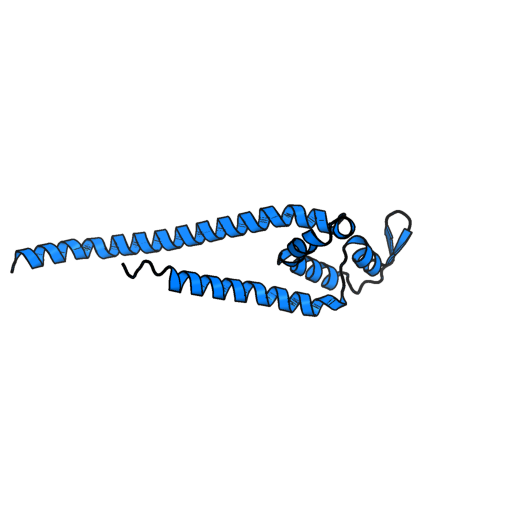HHHHHHHHHHHHHHHHHHHHHHHHHHHHHHHHHHHHTTTGGGS-TTTHHHHHT-HHHHHHHHHHHHHHTT---EEEETTEEEEHHHHIIIII---GGGHHHHHHHHHHHHHHHHHHHHHHHHHT-TT--

Foldseek 3Di:
DVVVVVVVVVVVVCVVVVVVVVVVVVVVVVVVVVVVVVVVLVVVVVVVVVCQQAPPVPDPPVCVVVLVPRLVNLVVLLVCCVVQLPFQDWDQDPNDTGGSNVCSCVRRVRDNVCNVVSVVVNVVVVVVVVVVVVVCCVVVVPVVD